Protein AF-A0A357Y094-F1 (afdb_monom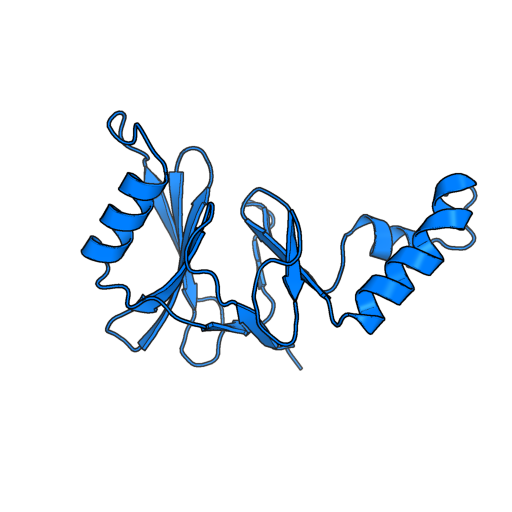er_lite)

pLDDT: mean 93.38, std 7.78, range [51.16, 98.69]

Sequence (152 aa):
MNKWYLLNVKEYDFVTGKLQDGNQAVVGLLLPNLAVAVFDNDGNFLELREFPAEDEMQDIDTGITAIQTKLDLTQGAIKIKEFFLDGRYVGLKDMPDDYVTFLENLDSDEIDENEREYYPEDIESWKENNLFLFVWAKDYWMDGNTGEINST

Structure (mmCIF, N/CA/C/O backbone):
data_AF-A0A357Y094-F1
#
_entry.id   AF-A0A357Y094-F1
#
loop_
_atom_site.group_PDB
_atom_site.id
_atom_site.type_symbol
_atom_site.label_atom_id
_atom_site.label_alt_id
_atom_site.label_comp_id
_atom_site.label_asym_id
_atom_site.label_entity_id
_atom_site.label_seq_id
_atom_site.pdbx_PDB_ins_code
_atom_site.Cartn_x
_atom_site.Cartn_y
_atom_site.Cartn_z
_atom_site.occupancy
_atom_site.B_iso_or_equiv
_atom_site.auth_seq_id
_atom_site.auth_comp_id
_atom_site.auth_asym_id
_atom_site.auth_atom_id
_atom_site.pdbx_PDB_model_num
ATOM 1 N N . MET A 1 1 ? -0.731 -19.386 -7.675 1.00 58.69 1 MET A N 1
ATOM 2 C CA . MET A 1 1 ? -0.728 -19.228 -6.202 1.00 58.69 1 MET A CA 1
ATOM 3 C C . MET A 1 1 ? -0.691 -17.733 -5.969 1.00 58.69 1 MET A C 1
ATOM 5 O O . MET A 1 1 ? 0.226 -17.126 -6.499 1.00 58.69 1 MET A O 1
ATOM 9 N N . ASN A 1 2 ? -1.675 -17.139 -5.291 1.00 79.25 2 ASN A N 1
ATOM 10 C CA . ASN A 1 2 ? -1.658 -15.688 -5.073 1.00 79.25 2 ASN A CA 1
ATOM 11 C C . ASN A 1 2 ? -0.507 -15.343 -4.125 1.00 79.25 2 ASN A C 1
ATOM 13 O O . ASN A 1 2 ? -0.359 -15.986 -3.078 1.00 79.25 2 ASN A O 1
ATOM 17 N N . LYS A 1 3 ? 0.321 -14.376 -4.526 1.00 92.50 3 LYS A N 1
ATOM 18 C CA . LYS A 1 3 ? 1.450 -13.883 -3.740 1.00 92.50 3 LYS A CA 1
ATOM 19 C C . LYS A 1 3 ? 0.935 -13.078 -2.547 1.00 92.50 3 LYS A C 1
ATOM 21 O O . LYS A 1 3 ? -0.170 -12.535 -2.577 1.00 92.50 3 LYS A O 1
ATOM 26 N N . TRP A 1 4 ? 1.724 -13.067 -1.479 1.00 96.12 4 TRP A N 1
ATOM 27 C CA . TRP A 1 4 ? 1.435 -12.316 -0.264 1.00 96.12 4 TRP A CA 1
ATOM 28 C C . TRP A 1 4 ? 2.383 -11.138 -0.132 1.00 96.12 4 TRP A C 1
ATOM 30 O O . TRP A 1 4 ? 3.575 -11.284 -0.397 1.00 96.12 4 TRP A O 1
ATOM 40 N N . TYR A 1 5 ? 1.855 -10.039 0.388 1.00 97.94 5 TYR A N 1
ATOM 41 C CA . TYR A 1 5 ? 2.568 -8.793 0.620 1.00 97.94 5 TYR A CA 1
ATOM 42 C C . TYR A 1 5 ? 2.360 -8.366 2.066 1.00 97.94 5 TYR A C 1
ATOM 44 O O . TYR A 1 5 ? 1.292 -8.585 2.648 1.00 97.94 5 TYR A O 1
ATOM 52 N N . LEU A 1 6 ? 3.407 -7.802 2.654 1.00 98.25 6 LEU A N 1
ATOM 53 C CA . LEU A 1 6 ? 3.388 -7.239 3.995 1.00 98.25 6 LEU A CA 1
ATOM 54 C C . LEU A 1 6 ? 3.221 -5.728 3.862 1.00 98.25 6 LEU A C 1
ATOM 56 O O . LEU A 1 6 ? 3.981 -5.107 3.135 1.00 98.25 6 LEU A O 1
ATOM 60 N N . LEU A 1 7 ? 2.262 -5.141 4.570 1.00 98.12 7 LEU A N 1
ATOM 61 C CA . LEU A 1 7 ? 2.166 -3.691 4.727 1.00 98.12 7 LEU A CA 1
ATOM 62 C C . LEU A 1 7 ? 2.252 -3.358 6.213 1.00 98.12 7 LEU A C 1
ATOM 64 O O . LEU A 1 7 ? 1.563 -3.970 7.029 1.00 98.12 7 LEU A O 1
ATOM 68 N N . ASN A 1 8 ? 3.101 -2.404 6.567 1.00 97.62 8 ASN A N 1
ATOM 69 C CA . ASN A 1 8 ? 3.370 -1.983 7.936 1.00 97.62 8 ASN A CA 1
ATOM 70 C C . ASN A 1 8 ? 3.599 -0.468 7.955 1.00 97.62 8 ASN A C 1
ATOM 72 O O . ASN A 1 8 ? 4.714 0.012 8.144 1.00 97.62 8 ASN A O 1
ATOM 76 N N . VAL A 1 9 ? 2.526 0.287 7.727 1.00 95.62 9 VAL A N 1
ATOM 77 C CA . VAL A 1 9 ? 2.578 1.751 7.640 1.00 95.62 9 VAL A CA 1
ATOM 78 C C . VAL A 1 9 ? 1.789 2.345 8.796 1.00 95.62 9 VAL A C 1
ATOM 80 O O . VAL A 1 9 ? 0.632 1.989 9.023 1.00 95.62 9 VAL A O 1
ATOM 83 N N . LYS A 1 10 ? 2.443 3.219 9.563 1.00 88.75 10 LYS A N 1
ATOM 84 C CA . LYS A 1 10 ? 1.894 3.788 10.805 1.00 88.75 10 LYS A CA 1
ATOM 85 C C . LYS A 1 10 ? 1.547 5.266 10.695 1.00 88.75 10 LYS A C 1
ATOM 87 O O . LYS A 1 10 ? 0.698 5.734 11.444 1.00 88.75 10 LYS A O 1
ATOM 92 N N . GLU A 1 11 ? 2.198 5.978 9.781 1.00 85.62 11 GLU A N 1
ATOM 93 C CA . GLU A 1 11 ? 2.059 7.423 9.625 1.00 85.62 11 GLU A CA 1
ATOM 94 C C . GLU A 1 11 ? 2.512 7.823 8.215 1.00 85.62 11 GLU A C 1
ATOM 96 O O . GLU A 1 11 ? 3.704 7.806 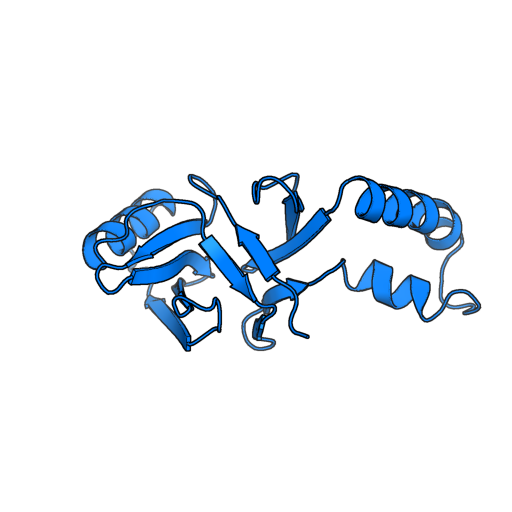7.906 1.00 85.62 11 GLU A O 1
ATOM 101 N N . TYR A 1 12 ? 1.539 8.073 7.341 1.00 90.12 12 TYR A N 1
ATOM 102 C CA . TYR A 1 12 ? 1.684 8.583 5.978 1.00 90.12 12 TYR A CA 1
ATOM 103 C C . TYR A 1 12 ? 0.273 8.991 5.485 1.00 90.12 12 TYR A C 1
ATOM 105 O O . TYR A 1 12 ? -0.674 9.004 6.268 1.00 90.12 12 TYR A O 1
ATOM 113 N N . ASP A 1 13 ? 0.076 9.207 4.183 1.00 92.44 13 ASP A N 1
ATOM 114 C CA . ASP A 1 13 ? -1.249 9.345 3.544 1.00 92.44 13 ASP A CA 1
ATOM 115 C C . ASP A 1 13 ? -2.195 8.142 3.775 1.00 92.44 13 ASP A C 1
ATOM 117 O O . ASP A 1 13 ? -3.379 8.193 3.427 1.00 92.44 13 ASP A O 1
ATOM 121 N N . PHE A 1 14 ? -1.687 7.047 4.348 1.00 96.00 14 PHE A N 1
ATOM 122 C CA . PHE A 1 14 ? -2.461 5.915 4.835 1.00 96.00 14 PHE A CA 1
ATOM 123 C C . PHE A 1 14 ? -1.770 5.221 6.019 1.00 96.00 14 PHE A C 1
ATOM 125 O O . PHE A 1 14 ? -0.582 5.400 6.285 1.00 96.00 14 PHE A O 1
ATOM 132 N N . VAL A 1 15 ? -2.530 4.378 6.711 1.00 97.56 15 VAL A N 1
ATOM 133 C CA . VAL A 1 15 ? -2.110 3.548 7.843 1.00 97.56 15 VAL A CA 1
ATOM 134 C C . VAL A 1 15 ? -2.698 2.147 7.712 1.00 97.56 15 VAL A C 1
ATOM 136 O O . VAL A 1 15 ? -3.757 1.954 7.108 1.00 97.56 15 VAL A O 1
ATOM 139 N N . THR A 1 16 ? -2.039 1.156 8.306 1.00 98.50 16 THR A N 1
ATOM 140 C CA . THR A 1 16 ? -2.489 -0.242 8.293 1.00 98.50 16 THR A CA 1
ATOM 141 C C . THR A 1 16 ? -2.826 -0.751 9.685 1.00 98.50 16 THR A C 1
ATOM 143 O O . THR A 1 16 ? -2.272 -0.301 10.690 1.00 98.50 16 THR A O 1
ATOM 146 N N . GLY A 1 17 ? -3.739 -1.716 9.771 1.00 98.38 17 GLY A N 1
ATOM 147 C CA . GLY A 1 17 ? -4.091 -2.328 11.046 1.00 98.38 17 GLY A CA 1
ATOM 148 C C . GLY A 1 17 ? -5.165 -3.398 10.949 1.00 98.38 17 GLY A C 1
ATOM 149 O O . GLY A 1 17 ? -5.494 -3.886 9.870 1.00 98.38 17 GLY A O 1
ATOM 150 N N . LYS A 1 18 ? -5.721 -3.765 12.103 1.00 98.56 18 LYS A N 1
ATOM 151 C CA . LYS A 1 18 ? -6.809 -4.740 12.216 1.00 98.56 18 LYS A CA 1
ATOM 152 C C . LYS A 1 18 ? -8.045 -4.125 12.855 1.00 98.56 18 LYS A C 1
ATOM 154 O O . LYS A 1 18 ? -7.935 -3.338 13.795 1.00 98.56 18 LYS A O 1
ATOM 159 N N . LEU A 1 19 ? -9.204 -4.512 12.341 1.00 98.38 19 LEU A N 1
ATOM 160 C CA . LEU A 1 19 ? -10.526 -4.220 12.884 1.00 98.38 19 LEU A CA 1
ATOM 161 C C . LEU A 1 19 ? -10.847 -5.177 14.047 1.00 98.38 19 LEU A C 1
ATOM 163 O O . LEU A 1 19 ? -10.180 -6.199 14.233 1.00 98.38 19 LEU A O 1
ATOM 167 N N . GLN A 1 20 ? -11.891 -4.874 14.825 1.00 97.19 20 GLN A N 1
ATOM 168 C CA . GLN A 1 20 ? -12.300 -5.689 15.982 1.00 97.19 20 GLN A CA 1
ATOM 169 C C . GLN A 1 20 ? -12.674 -7.137 15.643 1.00 97.19 20 GLN A C 1
ATOM 171 O O . GLN A 1 20 ? -12.497 -8.030 16.470 1.00 97.19 20 GLN A O 1
ATOM 176 N N . ASP A 1 21 ? -13.192 -7.379 14.441 1.00 96.62 21 ASP A N 1
ATOM 177 C CA . ASP A 1 21 ? -13.546 -8.717 13.954 1.00 96.62 21 ASP A CA 1
ATOM 178 C C . ASP A 1 21 ? -12.324 -9.527 13.468 1.00 96.62 21 ASP A C 1
ATOM 180 O O . ASP A 1 21 ? -12.458 -10.684 13.069 1.00 96.62 21 ASP A O 1
ATOM 184 N N . GLY A 1 22 ? -11.125 -8.938 13.537 1.00 97.31 22 GLY A N 1
ATOM 185 C CA . GLY A 1 22 ? -9.862 -9.520 13.096 1.00 97.31 22 GLY A CA 1
ATOM 186 C C . GLY A 1 22 ? -9.498 -9.192 11.650 1.00 97.31 22 GLY A C 1
ATOM 187 O O . GLY A 1 22 ? -8.329 -9.353 11.291 1.00 97.31 22 GLY A O 1
ATOM 188 N N . ASN A 1 23 ? -10.443 -8.681 10.851 1.00 98.56 23 ASN A N 1
ATOM 189 C CA . ASN A 1 23 ? -10.181 -8.292 9.471 1.00 98.56 23 ASN A CA 1
ATOM 190 C C . ASN A 1 23 ? -9.085 -7.230 9.403 1.00 98.56 23 ASN A C 1
ATOM 192 O O . ASN A 1 23 ? -8.915 -6.400 10.296 1.00 98.56 23 ASN A O 1
ATOM 196 N N . GLN A 1 24 ? -8.320 -7.269 8.324 1.00 98.69 24 GLN A N 1
ATOM 197 C CA . GLN A 1 24 ? -7.202 -6.371 8.088 1.00 98.69 24 GLN A CA 1
ATOM 198 C C . GLN A 1 24 ? -7.694 -5.156 7.310 1.00 98.69 24 GLN A C 1
ATOM 200 O O . GLN A 1 24 ? -8.622 -5.268 6.510 1.00 98.69 24 GLN A O 1
ATOM 205 N N . ALA A 1 25 ? -7.087 -3.995 7.528 1.00 98.56 25 ALA A N 1
ATOM 206 C CA . ALA A 1 25 ? -7.496 -2.785 6.840 1.00 98.56 25 ALA A CA 1
ATOM 207 C C . ALA A 1 25 ? -6.327 -1.862 6.505 1.00 98.56 25 ALA A C 1
ATOM 209 O O . ALA A 1 25 ? -5.368 -1.739 7.271 1.00 98.56 25 ALA A O 1
ATOM 210 N N . VAL A 1 26 ? -6.474 -1.180 5.371 1.00 98.44 26 VAL A N 1
ATOM 211 C CA . VAL A 1 26 ? -5.737 0.038 5.026 1.00 98.44 26 VAL A CA 1
ATOM 212 C C . VAL A 1 26 ? -6.714 1.201 5.139 1.00 98.44 26 VAL A C 1
ATOM 214 O O . VAL A 1 26 ? -7.792 1.142 4.551 1.00 98.44 26 VAL A O 1
ATOM 217 N N . VAL A 1 27 ? -6.354 2.234 5.895 1.00 97.25 27 VAL A N 1
ATOM 218 C CA . VAL A 1 27 ? -7.136 3.466 6.054 1.00 97.25 27 VAL A CA 1
ATOM 219 C C . VAL A 1 27 ? -6.296 4.618 5.537 1.00 97.25 27 VAL A C 1
ATOM 221 O O . VAL A 1 27 ? -5.180 4.793 6.005 1.00 97.25 27 VAL A O 1
ATOM 224 N N . GLY A 1 28 ? -6.806 5.418 4.611 1.00 95.25 28 GLY A N 1
ATOM 225 C CA . GLY A 1 28 ? -6.022 6.520 4.063 1.00 95.25 28 GLY A CA 1
ATOM 226 C C . GLY A 1 28 ? -6.823 7.472 3.201 1.00 95.25 28 GLY A C 1
ATOM 227 O O . GLY A 1 28 ? -8.023 7.288 2.991 1.00 95.25 28 GLY A O 1
ATOM 228 N N . LEU A 1 29 ? -6.145 8.490 2.687 1.00 92.25 29 LEU A N 1
ATOM 229 C CA . LEU A 1 29 ? -6.737 9.463 1.783 1.00 92.25 29 LEU A CA 1
ATOM 230 C C . LEU A 1 29 ? -6.802 8.914 0.359 1.00 92.25 29 LEU A C 1
ATOM 232 O O . LEU A 1 29 ? -5.788 8.532 -0.213 1.00 92.25 29 LEU A O 1
ATOM 236 N N . LEU A 1 30 ? -7.991 8.934 -0.229 1.00 91.31 30 LEU A N 1
ATOM 237 C CA . LEU A 1 30 ? -8.234 8.655 -1.637 1.00 91.31 30 LEU A CA 1
ATOM 238 C C . LEU A 1 30 ? -9.082 9.802 -2.198 1.00 91.31 30 LEU A C 1
ATOM 240 O O . LEU A 1 30 ? -10.311 9.718 -2.231 1.00 91.31 30 LEU A O 1
ATOM 244 N N . LEU A 1 31 ? -8.418 10.912 -2.548 1.00 87.19 31 LEU A N 1
ATOM 245 C CA . LEU A 1 31 ? -9.070 12.193 -2.841 1.00 87.19 31 LEU A CA 1
ATOM 246 C C . LEU A 1 31 ? -10.276 12.047 -3.794 1.00 87.19 31 LEU A C 1
ATOM 248 O O . LEU A 1 31 ? -10.169 11.378 -4.823 1.00 87.19 31 LEU A O 1
ATOM 252 N N . PRO A 1 32 ? -11.411 12.707 -3.490 1.00 89.12 32 PRO A N 1
ATOM 253 C CA . PRO A 1 32 ? -11.632 13.648 -2.383 1.00 89.12 32 PRO A CA 1
ATOM 254 C C . PRO A 1 32 ? -12.042 12.979 -1.056 1.00 89.12 32 PRO A C 1
ATOM 256 O O . PRO A 1 32 ? -12.444 13.673 -0.133 1.00 89.12 32 PRO A O 1
ATOM 259 N N . ASN A 1 33 ? -11.995 11.651 -0.953 1.00 91.75 33 ASN A N 1
ATOM 260 C CA . ASN A 1 33 ? -12.550 10.897 0.167 1.00 91.75 33 ASN A CA 1
ATOM 261 C C . ASN A 1 33 ? -11.452 10.359 1.093 1.00 91.75 33 ASN A C 1
ATOM 263 O O . ASN A 1 33 ? -10.295 10.211 0.704 1.00 91.75 33 ASN A O 1
ATOM 267 N N . LEU A 1 34 ? -11.827 9.982 2.313 1.00 93.44 34 LEU A N 1
ATOM 268 C CA . LEU A 1 34 ? -11.100 8.937 3.029 1.00 93.44 34 LEU A CA 1
ATOM 269 C C . LEU A 1 34 ? -11.605 7.585 2.555 1.00 93.44 34 LEU A C 1
ATOM 271 O O . LEU A 1 34 ? -12.796 7.414 2.296 1.00 93.44 34 LEU A O 1
ATOM 275 N N . ALA A 1 35 ? -10.719 6.606 2.485 1.00 95.81 35 ALA A N 1
ATOM 276 C CA . ALA A 1 35 ? -11.080 5.262 2.091 1.00 95.81 35 ALA A CA 1
ATOM 277 C C . ALA A 1 35 ? -10.540 4.224 3.069 1.00 95.81 35 ALA A C 1
ATOM 279 O O . ALA A 1 35 ? -9.513 4.413 3.723 1.00 95.81 35 ALA A O 1
ATOM 280 N N . VAL A 1 36 ? -11.267 3.114 3.158 1.00 97.75 36 VAL A N 1
ATOM 281 C CA . VAL A 1 36 ? -10.898 1.944 3.945 1.00 97.75 36 VAL A CA 1
ATOM 282 C C . VAL A 1 36 ? -10.997 0.716 3.061 1.00 97.75 36 VAL A C 1
ATOM 284 O O . VAL A 1 36 ? -12.100 0.296 2.708 1.00 97.75 36 VAL A O 1
ATOM 287 N N . ALA A 1 37 ? -9.850 0.145 2.701 1.00 98.50 37 ALA A N 1
ATOM 288 C CA . ALA A 1 37 ? -9.792 -1.160 2.057 1.00 98.50 37 ALA A CA 1
ATOM 289 C C . ALA A 1 37 ? -9.767 -2.234 3.146 1.00 98.50 37 ALA A C 1
ATOM 291 O O . ALA A 1 37 ? -8.898 -2.200 4.016 1.00 98.50 37 ALA A O 1
ATOM 292 N N . VAL A 1 38 ? -10.722 -3.161 3.111 1.00 98.69 38 VAL A N 1
ATOM 293 C CA . VAL A 1 38 ? -10.880 -4.232 4.101 1.00 98.69 38 VAL A CA 1
ATOM 294 C C . VAL A 1 38 ? -10.510 -5.568 3.470 1.00 98.69 38 VAL A C 1
ATOM 296 O O . VAL A 1 38 ? -10.894 -5.860 2.337 1.00 98.69 38 VAL A O 1
ATOM 299 N N . PHE A 1 39 ? -9.801 -6.394 4.229 1.00 98.69 39 PHE A N 1
ATOM 300 C CA . PHE A 1 39 ? -9.349 -7.720 3.834 1.00 98.69 39 PHE A CA 1
ATOM 301 C C . PHE A 1 39 ? -9.680 -8.727 4.930 1.00 98.69 39 PHE A C 1
ATOM 303 O O . PHE A 1 39 ? -9.674 -8.390 6.115 1.00 98.69 39 PHE A O 1
ATOM 310 N N . ASP A 1 40 ? -9.922 -9.977 4.557 1.00 98.44 40 ASP A N 1
ATOM 311 C CA . ASP A 1 40 ? -10.091 -11.040 5.544 1.00 98.44 40 ASP A CA 1
ATOM 312 C C . ASP A 1 40 ? -8.757 -11.432 6.217 1.00 98.44 40 ASP A C 1
ATOM 314 O O . ASP A 1 40 ? -7.670 -10.929 5.902 1.00 98.44 40 ASP A O 1
ATOM 318 N N . ASN A 1 41 ? -8.835 -12.363 7.170 1.00 97.31 41 ASN A N 1
ATOM 319 C CA . ASN A 1 41 ? -7.663 -12.926 7.852 1.00 97.31 41 ASN A CA 1
ATOM 320 C C . ASN A 1 41 ? -6.715 -13.689 6.910 1.00 97.31 41 ASN A C 1
ATOM 322 O O . ASN A 1 41 ? -5.538 -13.851 7.229 1.00 97.31 41 ASN A O 1
ATOM 326 N N . ASP A 1 42 ? -7.218 -14.131 5.756 1.00 97.62 42 ASP A N 1
ATOM 327 C CA . ASP A 1 42 ? -6.458 -14.798 4.702 1.00 97.62 42 ASP A CA 1
ATOM 328 C C . ASP A 1 42 ? -5.969 -13.802 3.631 1.00 97.62 42 ASP A C 1
ATOM 330 O O . ASP A 1 42 ? -5.543 -14.213 2.544 1.00 97.62 42 ASP A O 1
ATOM 334 N N . GLY A 1 43 ? -6.022 -12.498 3.925 1.00 97.88 43 GLY A N 1
ATOM 335 C CA . GLY A 1 43 ? -5.518 -11.426 3.078 1.00 97.88 43 GLY A CA 1
ATOM 336 C C . GLY A 1 43 ? -6.298 -11.196 1.789 1.00 97.88 43 GLY A C 1
ATOM 337 O O . GLY A 1 43 ? -5.808 -10.470 0.928 1.00 97.88 43 GLY A O 1
ATOM 338 N N . ASN A 1 44 ? -7.465 -11.813 1.606 1.00 98.25 44 ASN A N 1
ATOM 339 C CA . ASN A 1 44 ? -8.289 -11.564 0.429 1.00 98.25 44 ASN A CA 1
ATOM 340 C C . ASN A 1 44 ? -9.009 -10.226 0.592 1.00 98.25 44 ASN A C 1
ATOM 342 O O . ASN A 1 44 ? -9.585 -9.953 1.645 1.00 98.25 44 ASN A O 1
ATOM 346 N N . PHE A 1 45 ? -9.004 -9.410 -0.460 1.00 98.25 45 PHE A N 1
ATOM 347 C CA . PHE A 1 45 ? -9.777 -8.174 -0.496 1.00 98.25 45 PHE A CA 1
ATOM 348 C C . PHE A 1 45 ? -11.278 -8.472 -0.370 1.00 98.25 45 PHE A C 1
ATOM 350 O O . PHE A 1 45 ? -11.806 -9.331 -1.078 1.00 98.25 45 PHE A O 1
ATOM 357 N N . LEU A 1 46 ? -11.950 -7.755 0.530 1.00 98.38 46 LEU A N 1
ATOM 358 C CA . LEU A 1 46 ? -13.387 -7.865 0.769 1.00 98.38 46 LEU A CA 1
ATOM 359 C C . LEU A 1 46 ? -14.140 -6.680 0.169 1.00 98.38 46 LEU A C 1
ATOM 361 O O . LEU A 1 46 ? -15.107 -6.872 -0.566 1.00 98.38 46 LEU A O 1
ATOM 365 N N . GLU A 1 47 ? -13.715 -5.457 0.490 1.00 98.25 47 GLU A N 1
ATOM 366 C CA . GLU A 1 47 ? -14.408 -4.240 0.068 1.00 98.25 47 GLU A CA 1
ATOM 367 C C . GLU A 1 47 ? -13.546 -2.980 0.206 1.00 98.25 47 GLU A C 1
ATOM 369 O O . GLU A 1 47 ? -12.584 -2.935 0.974 1.00 98.25 47 GLU A O 1
ATOM 374 N N . LEU A 1 48 ? -13.947 -1.934 -0.521 1.00 97.94 48 LEU A N 1
ATOM 375 C CA . LEU A 1 48 ? -13.452 -0.571 -0.371 1.00 97.94 48 LEU A CA 1
ATOM 376 C C . LEU A 1 48 ? -14.620 0.305 0.086 1.00 97.94 48 LEU A C 1
ATOM 378 O O . LEU A 1 48 ? -15.625 0.419 -0.617 1.00 97.94 48 LEU A O 1
ATOM 382 N N . ARG A 1 49 ? -14.488 0.919 1.260 1.00 96.94 49 ARG A N 1
ATOM 383 C CA . ARG A 1 49 ? -15.468 1.861 1.810 1.00 96.94 49 ARG A CA 1
ATOM 384 C C . ARG A 1 49 ? -14.938 3.273 1.654 1.00 96.94 49 ARG A C 1
ATOM 386 O O . ARG A 1 49 ? -13.813 3.536 2.058 1.00 96.94 49 ARG A O 1
ATOM 393 N N . GLU A 1 50 ? -15.752 4.174 1.125 1.00 94.31 50 GLU A N 1
ATOM 394 C CA . GLU A 1 50 ? -15.397 5.584 0.977 1.00 94.31 50 GLU A CA 1
ATOM 395 C C . GLU A 1 50 ? -16.218 6.435 1.948 1.00 94.31 50 GLU A C 1
ATOM 397 O O . GLU A 1 50 ? -17.423 6.234 2.123 1.00 94.31 50 GLU A O 1
ATOM 402 N N . PHE A 1 51 ? -15.549 7.389 2.581 1.00 90.12 51 PHE A N 1
ATOM 403 C CA . PHE A 1 51 ? -16.116 8.359 3.498 1.00 90.12 51 PHE A CA 1
ATOM 404 C C . PHE A 1 51 ? -15.858 9.742 2.905 1.00 90.12 51 PHE A C 1
ATOM 406 O O . PHE A 1 51 ? -14.692 10.069 2.664 1.00 90.12 51 PHE A O 1
ATOM 413 N N . PRO A 1 52 ? -16.904 10.548 2.652 1.00 85.69 52 PRO A N 1
ATOM 414 C CA . PRO A 1 52 ? -16.714 11.921 2.214 1.00 85.69 52 PRO A CA 1
ATOM 415 C C . PRO A 1 52 ? -15.762 12.625 3.174 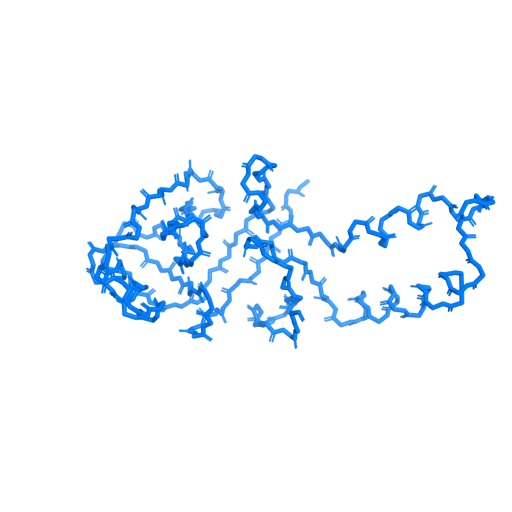1.00 85.69 52 PRO A C 1
ATOM 417 O O . PRO A 1 52 ? -15.976 12.564 4.388 1.00 85.69 52 PRO A O 1
ATOM 420 N N . ALA A 1 53 ? -14.722 13.272 2.648 1.00 74.19 53 ALA A N 1
ATOM 421 C CA . ALA A 1 53 ? -14.009 14.245 3.453 1.00 74.19 53 ALA A CA 1
ATOM 422 C C . ALA A 1 53 ? -14.987 15.402 3.672 1.00 74.19 53 ALA A C 1
ATOM 424 O O . ALA A 1 53 ? -15.309 16.134 2.737 1.00 74.19 53 ALA A O 1
ATOM 425 N N . GLU A 1 54 ? -15.571 15.493 4.867 1.00 73.62 54 GLU A N 1
ATOM 426 C CA . GLU A 1 54 ? -16.386 16.654 5.223 1.00 73.62 54 GLU A CA 1
ATOM 427 C C . GLU A 1 54 ? -15.514 17.917 5.117 1.00 73.62 54 GLU A C 1
ATOM 429 O O . GLU A 1 54 ? -14.296 17.837 5.289 1.00 73.62 54 GLU A O 1
ATOM 434 N N . ASP A 1 55 ? -16.121 19.084 4.866 1.00 56.94 55 ASP A N 1
ATOM 435 C CA . ASP A 1 55 ? -15.415 20.379 4.734 1.00 56.94 55 ASP A CA 1
ATOM 436 C C . ASP A 1 55 ? -14.506 20.707 5.949 1.00 56.94 55 ASP A C 1
ATOM 438 O O . ASP A 1 55 ? -13.662 21.602 5.897 1.00 56.94 55 ASP A O 1
ATOM 442 N N . GLU A 1 56 ? -14.674 19.977 7.055 1.00 51.16 56 GLU A N 1
ATOM 443 C CA . GLU A 1 56 ? -13.935 20.085 8.312 1.00 51.16 56 GLU A CA 1
ATOM 444 C C . GLU A 1 56 ? -12.665 19.216 8.379 1.00 51.16 56 GLU A C 1
ATOM 446 O O . GLU A 1 56 ? -11.876 19.368 9.314 1.00 51.16 56 GLU A O 1
ATOM 451 N N . MET A 1 57 ? -12.401 18.356 7.387 1.00 62.34 57 MET A N 1
ATOM 452 C CA . MET A 1 57 ? -11.106 17.687 7.220 1.00 62.34 57 MET A CA 1
ATOM 453 C C . MET A 1 57 ? -10.064 18.676 6.686 1.00 62.34 57 MET A C 1
ATOM 455 O O . MET A 1 57 ? -9.592 18.585 5.556 1.00 62.34 57 MET A O 1
ATOM 459 N N . GLN A 1 58 ? -9.701 19.649 7.520 1.00 65.56 58 GLN A N 1
ATOM 460 C CA . GLN A 1 58 ? -8.640 20.615 7.223 1.00 65.56 58 GLN A CA 1
ATOM 461 C C . GLN A 1 58 ? -7.260 19.945 7.107 1.00 65.56 58 GLN A C 1
ATOM 463 O O . GLN A 1 58 ? -6.330 20.563 6.594 1.00 65.56 58 GLN A O 1
ATOM 468 N N . ASP A 1 59 ? -7.140 18.700 7.581 1.00 83.88 59 ASP A N 1
ATOM 469 C CA . ASP A 1 59 ? -5.911 17.921 7.632 1.00 83.88 59 ASP A CA 1
ATOM 470 C C . ASP A 1 59 ? -6.181 16.402 7.521 1.00 83.88 59 ASP A C 1
ATOM 472 O O . ASP A 1 59 ? -7.183 15.884 8.033 1.00 83.88 59 ASP A O 1
ATOM 476 N N . ILE A 1 60 ? -5.278 15.696 6.835 1.00 85.19 60 ILE A N 1
ATOM 477 C CA . ILE A 1 60 ? -5.373 14.265 6.505 1.00 85.19 60 ILE A CA 1
ATOM 478 C C . ILE A 1 60 ? -5.272 13.417 7.771 1.00 85.19 60 ILE A C 1
ATOM 480 O O . ILE A 1 60 ? -6.089 12.513 7.967 1.00 85.19 60 ILE A O 1
ATOM 484 N N . ASP A 1 61 ? -4.331 13.744 8.658 1.00 89.06 61 ASP A N 1
ATOM 485 C CA . ASP A 1 61 ? -4.060 12.963 9.868 1.00 89.06 61 ASP A CA 1
ATOM 486 C C . ASP A 1 61 ? -5.267 12.964 10.805 1.00 89.06 61 ASP A C 1
ATOM 488 O O . ASP A 1 61 ? -5.646 11.933 11.372 1.00 89.06 61 ASP A O 1
ATOM 492 N N . THR A 1 62 ? -5.937 14.115 10.911 1.00 89.75 62 THR A N 1
ATOM 493 C CA . THR A 1 62 ? -7.183 14.259 11.675 1.00 89.75 62 THR A CA 1
ATOM 494 C C . THR A 1 62 ? -8.281 13.349 11.124 1.00 89.75 62 THR A C 1
ATOM 496 O O . THR A 1 62 ? -8.969 12.660 11.883 1.00 89.75 62 THR A O 1
ATOM 499 N N . GLY A 1 63 ? -8.421 13.296 9.799 1.00 90.69 63 GLY A N 1
ATOM 500 C CA . GLY A 1 63 ? -9.387 12.432 9.133 1.00 90.69 63 GLY A CA 1
ATOM 501 C C . GLY A 1 63 ? -9.100 10.944 9.327 1.00 90.69 63 GLY A C 1
ATOM 502 O O . GLY A 1 63 ? -9.990 10.182 9.717 1.00 90.69 63 GLY A O 1
ATOM 503 N N . ILE A 1 64 ? -7.849 10.529 9.110 1.00 92.31 64 ILE A N 1
ATOM 504 C CA . ILE A 1 64 ? -7.410 9.147 9.330 1.00 92.31 64 ILE A CA 1
ATOM 505 C C . ILE A 1 64 ? -7.666 8.751 10.788 1.00 92.31 64 ILE A C 1
ATOM 507 O O . ILE A 1 64 ? -8.311 7.731 11.034 1.00 92.31 64 ILE A O 1
ATOM 511 N N . THR A 1 65 ? -7.276 9.588 11.751 1.00 92.75 65 THR A N 1
ATOM 512 C CA . THR A 1 65 ? -7.488 9.345 13.189 1.00 92.75 65 THR A CA 1
ATOM 513 C C . THR A 1 65 ? -8.972 9.185 13.537 1.00 92.75 65 THR A C 1
ATOM 515 O O . THR A 1 65 ? -9.347 8.299 14.317 1.00 92.75 65 THR A O 1
ATOM 518 N N . ALA A 1 66 ? -9.843 10.008 12.946 1.00 92.19 66 ALA A N 1
ATOM 519 C CA . ALA A 1 66 ? -11.285 9.919 13.151 1.00 92.19 66 ALA A CA 1
ATOM 520 C C . ALA A 1 66 ? -11.851 8.587 12.634 1.00 92.19 66 ALA A C 1
ATOM 522 O O . ALA A 1 66 ? -12.633 7.934 13.333 1.00 92.19 66 ALA A O 1
ATOM 523 N N . ILE A 1 67 ? -11.424 8.136 11.449 1.00 93.44 67 ILE A N 1
ATOM 524 C CA . ILE A 1 67 ? -11.844 6.842 10.893 1.00 93.44 67 ILE A CA 1
ATOM 525 C C . ILE A 1 67 ? -11.278 5.672 11.700 1.00 93.44 67 ILE A C 1
ATOM 527 O O . ILE A 1 67 ? -12.017 4.730 11.983 1.00 93.44 67 ILE A O 1
ATOM 531 N N . GLN A 1 68 ? -10.019 5.738 12.136 1.00 94.56 68 GLN A N 1
ATOM 532 C CA . GLN A 1 68 ? -9.423 4.720 13.006 1.00 94.56 68 GLN A CA 1
ATOM 533 C C . GLN A 1 68 ? -10.221 4.551 14.297 1.00 94.56 68 GLN A C 1
ATOM 535 O O . GLN A 1 68 ? -10.565 3.430 14.660 1.00 94.56 68 GLN A O 1
ATOM 540 N N . THR A 1 69 ? -10.570 5.664 14.945 1.00 94.69 69 THR A N 1
ATOM 541 C CA . THR A 1 69 ? -11.380 5.666 16.170 1.00 94.69 69 THR A CA 1
ATOM 542 C C . THR A 1 69 ? -12.776 5.105 15.907 1.00 94.69 69 THR A C 1
ATOM 544 O O . THR A 1 69 ? -13.255 4.259 16.652 1.00 94.69 69 THR A O 1
ATOM 547 N N . LYS A 1 70 ? -13.430 5.533 14.820 1.00 94.38 70 LYS A N 1
ATOM 548 C CA . LYS A 1 70 ? -14.773 5.068 14.438 1.00 94.38 70 LYS A CA 1
ATOM 549 C C . LYS A 1 70 ? -14.830 3.565 14.150 1.00 94.38 70 LYS A C 1
ATOM 551 O O . LYS A 1 70 ? -15.876 2.954 14.347 1.00 94.38 70 LYS A O 1
ATOM 556 N N . LEU A 1 71 ? -13.746 3.000 13.625 1.00 95.12 71 LEU A N 1
ATOM 557 C CA . LEU A 1 71 ? -13.651 1.592 13.240 1.00 95.12 71 LEU A CA 1
ATOM 558 C C . LEU A 1 71 ? -12.948 0.717 14.283 1.00 95.12 71 LEU A C 1
ATOM 560 O O . LEU A 1 71 ? -12.753 -0.471 14.025 1.00 95.12 71 LEU A O 1
ATOM 564 N N . ASP A 1 72 ? -12.556 1.292 15.424 1.00 97.12 72 ASP A N 1
ATOM 565 C CA . ASP A 1 72 ? -11.752 0.624 16.448 1.00 97.12 72 ASP A CA 1
ATOM 566 C C . ASP A 1 72 ? -10.510 -0.073 15.849 1.00 97.12 72 ASP A C 1
ATOM 568 O O . ASP A 1 72 ? -10.164 -1.209 16.193 1.00 97.12 72 ASP A O 1
ATOM 572 N N . LEU A 1 73 ? -9.844 0.605 14.905 1.00 97.62 73 LEU A N 1
ATOM 573 C CA . LEU A 1 73 ? -8.669 0.075 14.223 1.00 97.62 73 LEU A CA 1
ATOM 574 C C . LEU A 1 73 ? -7.482 0.029 15.189 1.00 97.62 73 LEU A C 1
ATOM 576 O O . LEU A 1 73 ? -7.002 1.057 15.665 1.00 97.62 73 LEU A O 1
ATOM 580 N N . THR A 1 74 ? -6.932 -1.162 15.399 1.00 97.94 74 THR A N 1
ATOM 581 C CA . THR A 1 74 ? -5.630 -1.319 16.052 1.00 97.94 74 THR A CA 1
ATOM 582 C C . THR A 1 74 ? -4.540 -1.300 14.988 1.00 97.94 74 THR A C 1
ATOM 584 O O . THR A 1 74 ? -4.450 -2.232 14.186 1.00 97.94 74 THR A O 1
ATOM 587 N N . GLN A 1 75 ? -3.719 -0.246 14.967 1.00 97.94 75 GLN A N 1
ATOM 588 C CA . GLN A 1 75 ? -2.616 -0.129 14.010 1.00 97.94 75 GLN A CA 1
ATOM 589 C C . GLN A 1 75 ? -1.634 -1.301 14.111 1.00 97.94 75 GLN A C 1
ATOM 591 O O . GLN A 1 75 ? -1.331 -1.798 15.199 1.00 97.94 75 GLN A O 1
ATOM 596 N N . GLY A 1 76 ? -1.094 -1.710 12.969 1.00 97.81 76 GLY A N 1
ATOM 597 C CA . GLY A 1 76 ? -0.093 -2.762 12.901 1.00 97.81 76 GLY A CA 1
ATOM 598 C C . GLY A 1 76 ? 0.124 -3.285 11.492 1.00 97.81 76 GLY A C 1
ATOM 599 O O . GLY A 1 76 ? -0.541 -2.882 10.536 1.00 97.81 76 GLY A O 1
ATOM 600 N N . ALA A 1 77 ? 1.067 -4.216 11.386 1.00 98.25 77 ALA A N 1
ATOM 601 C CA . ALA A 1 77 ? 1.348 -4.884 10.132 1.00 98.25 77 ALA A CA 1
ATOM 602 C C . ALA A 1 77 ? 0.174 -5.777 9.702 1.00 98.25 77 ALA A C 1
ATOM 604 O O . ALA A 1 77 ? -0.421 -6.494 10.518 1.00 98.25 77 ALA A O 1
ATOM 605 N N . ILE A 1 78 ? -0.111 -5.764 8.406 1.00 98.56 78 ILE A N 1
ATOM 606 C CA . ILE A 1 78 ? -1.092 -6.620 7.749 1.00 98.56 78 ILE A CA 1
ATOM 607 C C . ILE A 1 78 ? -0.415 -7.425 6.648 1.00 98.56 78 ILE A C 1
ATOM 609 O O . ILE A 1 78 ? 0.564 -6.993 6.043 1.00 98.56 78 ILE A O 1
ATOM 613 N N . LYS A 1 79 ? -0.949 -8.611 6.383 1.00 98.25 79 LYS A N 1
ATOM 614 C CA . LYS A 1 79 ? -0.506 -9.488 5.312 1.00 98.25 79 LYS A CA 1
ATOM 615 C C . LYS A 1 79 ? -1.672 -9.718 4.369 1.00 98.25 79 LYS A C 1
ATOM 617 O O . LYS A 1 79 ? -2.657 -10.353 4.744 1.00 98.25 79 LYS A O 1
ATOM 622 N N . ILE A 1 80 ? -1.558 -9.204 3.155 1.00 98.12 80 ILE A N 1
ATOM 623 C CA . ILE A 1 80 ? -2.632 -9.240 2.164 1.00 98.12 80 ILE A CA 1
ATOM 624 C C . ILE A 1 80 ? -2.160 -9.925 0.887 1.00 98.12 80 ILE A C 1
ATOM 626 O O . ILE A 1 80 ? -0.960 -10.044 0.635 1.00 98.12 80 ILE A O 1
ATOM 630 N N . LYS A 1 81 ? -3.101 -10.449 0.112 1.00 97.75 81 LYS A N 1
ATOM 631 C CA . LYS A 1 81 ? -2.825 -10.993 -1.215 1.00 97.75 81 LYS A CA 1
ATOM 632 C C . LYS A 1 81 ? -2.893 -9.884 -2.248 1.00 97.75 81 LYS A C 1
ATOM 634 O O . LYS A 1 81 ? -3.507 -8.846 -2.015 1.00 97.75 81 LYS A O 1
ATOM 639 N N . GLU A 1 82 ? -2.285 -10.150 -3.394 1.00 96.38 82 GLU A N 1
ATOM 640 C CA . GLU A 1 82 ? -2.424 -9.304 -4.574 1.00 96.38 82 GLU A CA 1
ATOM 641 C C . GLU A 1 82 ? -3.899 -8.992 -4.866 1.00 96.38 82 GLU A C 1
ATOM 643 O O . GLU A 1 82 ? -4.757 -9.883 -4.856 1.00 96.38 82 GLU A O 1
ATOM 648 N N . PHE A 1 83 ? -4.178 -7.719 -5.114 1.00 96.69 83 PHE A N 1
ATOM 649 C CA . PHE A 1 83 ? -5.469 -7.213 -5.553 1.00 96.69 83 PHE A CA 1
ATOM 650 C C . PHE A 1 83 ? -5.229 -5.914 -6.317 1.00 96.69 83 PHE A C 1
ATOM 652 O O . PHE A 1 83 ? -4.257 -5.208 -6.045 1.00 96.69 83 PHE A O 1
ATOM 659 N N . PHE A 1 84 ? -6.124 -5.573 -7.237 1.00 96.44 84 PHE A N 1
ATOM 660 C CA . PHE A 1 84 ? -6.080 -4.279 -7.900 1.00 96.44 84 PHE A CA 1
ATOM 661 C C . PHE A 1 84 ? -7.488 -3.829 -8.286 1.00 96.44 84 PHE A C 1
ATOM 663 O O . PHE A 1 84 ? -8.300 -4.619 -8.768 1.00 96.44 84 PHE A O 1
ATOM 670 N N . LEU A 1 85 ? -7.792 -2.562 -8.020 1.00 96.38 85 LEU A N 1
ATOM 671 C CA . LEU A 1 85 ? -9.061 -1.912 -8.318 1.00 96.38 85 LEU A CA 1
ATOM 672 C C . LEU A 1 85 ? -8.815 -0.829 -9.370 1.00 96.38 85 LEU A C 1
ATOM 674 O O . LEU A 1 85 ? -8.618 0.337 -9.024 1.00 96.38 85 LEU A O 1
ATOM 678 N N . ASP A 1 86 ? -8.856 -1.200 -10.653 1.00 91.00 86 ASP A N 1
ATOM 679 C CA . ASP A 1 86 ? -8.530 -0.299 -11.774 1.00 91.00 86 ASP A CA 1
ATOM 680 C C . ASP A 1 86 ? -9.286 1.036 -11.706 1.00 91.00 86 ASP A C 1
ATOM 682 O O . ASP A 1 86 ? -8.700 2.106 -11.835 1.00 91.00 86 ASP A O 1
ATOM 686 N N . GLY A 1 87 ? -10.590 0.995 -11.408 1.00 92.38 87 GLY A N 1
ATOM 687 C CA . GLY A 1 87 ? -11.441 2.191 -11.327 1.00 92.38 87 GLY A CA 1
ATOM 688 C C . GLY A 1 87 ? -11.153 3.124 -10.140 1.00 92.38 87 GLY A C 1
ATOM 689 O O . GLY A 1 87 ? -11.829 4.145 -9.986 1.00 92.38 87 GLY A O 1
ATOM 690 N N . ARG A 1 88 ? -10.208 2.756 -9.272 1.00 92.00 88 ARG A N 1
ATOM 691 C CA . ARG A 1 88 ? -9.780 3.531 -8.101 1.00 92.00 88 ARG A CA 1
ATOM 692 C C . ARG A 1 88 ? -8.278 3.743 -8.022 1.00 92.00 88 ARG A C 1
ATOM 694 O O . ARG A 1 88 ? -7.863 4.529 -7.180 1.00 92.00 88 ARG A O 1
ATOM 701 N N . TYR A 1 89 ? -7.498 3.082 -8.877 1.00 94.06 89 TYR A N 1
ATOM 702 C CA . TYR A 1 89 ? -6.039 3.091 -8.810 1.00 94.06 89 TYR A CA 1
ATOM 703 C C . TYR A 1 89 ? -5.562 2.769 -7.380 1.00 94.06 89 TYR A C 1
ATOM 705 O O . TYR A 1 89 ? -4.882 3.551 -6.716 1.00 94.06 89 TYR A O 1
ATOM 713 N N . VAL A 1 90 ? -6.047 1.629 -6.873 1.00 97.38 90 VAL A N 1
ATOM 714 C CA . VAL A 1 90 ? -5.723 1.091 -5.548 1.00 97.38 90 VAL A CA 1
ATOM 715 C C . VAL A 1 90 ? -5.375 -0.381 -5.689 1.00 97.38 90 VAL A C 1
ATOM 717 O O . VAL A 1 90 ? -6.175 -1.145 -6.230 1.00 97.38 90 VAL A O 1
ATOM 720 N N . GLY A 1 91 ? -4.227 -0.803 -5.171 1.00 97.62 91 GLY A N 1
ATOM 721 C CA . GLY A 1 91 ? -3.851 -2.209 -5.212 1.00 97.62 91 GLY A CA 1
ATOM 722 C C . GLY A 1 91 ? -2.380 -2.477 -4.964 1.00 97.62 91 GLY A C 1
ATOM 723 O O . GLY A 1 91 ? -1.654 -1.641 -4.437 1.00 97.62 91 GLY A O 1
ATOM 724 N N . LEU A 1 92 ? -1.956 -3.674 -5.343 1.00 97.69 92 LEU A N 1
ATOM 725 C CA . LEU A 1 92 ? -0.584 -4.148 -5.256 1.00 97.69 92 LEU A CA 1
ATOM 726 C C . LEU A 1 92 ? -0.109 -4.579 -6.638 1.00 97.69 92 LEU A C 1
ATOM 728 O O . LEU A 1 92 ? -0.864 -5.221 -7.365 1.00 97.69 92 LEU A O 1
ATOM 732 N N . LYS A 1 93 ? 1.142 -4.263 -6.966 1.00 96.50 93 LYS A N 1
ATOM 733 C CA . LYS A 1 93 ? 1.835 -4.781 -8.147 1.00 96.50 93 LYS A CA 1
ATOM 734 C C . LYS A 1 93 ? 3.225 -5.259 -7.757 1.00 96.50 93 LYS A C 1
ATOM 736 O O . LYS A 1 93 ? 3.841 -4.738 -6.829 1.00 96.50 93 LYS A O 1
ATOM 741 N N . ASP A 1 94 ? 3.735 -6.245 -8.482 1.00 97.06 94 ASP A N 1
ATOM 742 C CA . ASP A 1 94 ? 5.097 -6.739 -8.268 1.00 97.06 94 ASP A CA 1
ATOM 743 C C . ASP A 1 94 ? 6.169 -5.733 -8.688 1.00 97.06 94 ASP A C 1
ATOM 745 O O . ASP A 1 94 ? 7.251 -5.723 -8.103 1.00 97.06 94 ASP A O 1
ATOM 749 N N . MET A 1 95 ? 5.869 -4.894 -9.676 1.00 96.31 95 MET A N 1
ATOM 750 C CA . MET A 1 95 ? 6.742 -3.829 -10.157 1.00 96.31 95 MET A CA 1
ATOM 751 C C . MET A 1 95 ? 5.919 -2.734 -10.860 1.00 96.31 95 MET A C 1
ATOM 753 O O . MET A 1 95 ? 4.740 -2.967 -11.150 1.00 96.31 95 MET A O 1
ATOM 757 N N . PRO A 1 96 ? 6.516 -1.560 -11.121 1.00 95.88 96 PRO A N 1
ATOM 758 C CA . PRO A 1 96 ? 5.922 -0.498 -11.930 1.00 95.88 96 PRO A CA 1
ATOM 759 C C . PRO A 1 96 ? 5.565 -0.942 -13.360 1.00 95.88 96 PRO A C 1
ATOM 761 O O . PRO A 1 96 ? 6.217 -1.817 -13.933 1.00 95.88 96 PRO A O 1
ATOM 764 N N . ASP A 1 97 ? 4.522 -0.343 -13.943 1.00 93.69 97 ASP A N 1
ATOM 765 C CA . ASP A 1 97 ? 4.014 -0.732 -15.272 1.00 93.69 97 ASP A CA 1
ATOM 766 C C . ASP A 1 97 ? 5.005 -0.422 -16.402 1.00 93.69 97 ASP A C 1
ATOM 768 O O . ASP A 1 97 ? 5.042 -1.137 -17.404 1.00 93.69 97 ASP A O 1
ATOM 772 N N . ASP A 1 98 ? 5.817 0.623 -16.253 1.00 93.44 98 ASP A N 1
ATOM 773 C CA . ASP A 1 98 ? 6.883 0.979 -17.189 1.00 93.44 98 ASP A CA 1
ATOM 774 C C . ASP A 1 98 ? 7.981 -0.091 -17.211 1.00 93.44 98 ASP A C 1
ATOM 776 O O . ASP A 1 98 ? 8.411 -0.501 -18.287 1.00 93.44 98 ASP A O 1
ATOM 780 N N . TYR A 1 99 ? 8.341 -0.655 -16.054 1.00 95.75 99 TYR A N 1
ATOM 781 C CA . TYR A 1 99 ? 9.286 -1.775 -15.980 1.00 95.75 99 TYR A CA 1
ATOM 782 C C . TYR A 1 99 ? 8.722 -3.031 -16.647 1.00 95.75 99 TYR A C 1
ATOM 784 O O . TYR A 1 99 ? 9.437 -3.711 -17.387 1.00 95.75 99 TYR A O 1
ATOM 792 N N . VAL A 1 100 ? 7.439 -3.342 -16.420 1.00 95.19 100 VAL A N 1
ATOM 793 C CA . VAL A 1 100 ? 6.771 -4.460 -17.111 1.00 95.19 100 VAL A CA 1
ATOM 794 C C . VAL A 1 100 ? 6.786 -4.225 -18.620 1.00 95.19 100 VAL A C 1
ATOM 796 O O . VAL A 1 100 ? 7.215 -5.098 -19.373 1.00 95.19 100 VAL A O 1
ATOM 799 N N . THR A 1 101 ? 6.385 -3.031 -19.057 1.00 93.94 101 THR A N 1
ATOM 800 C CA . THR A 1 101 ? 6.307 -2.666 -20.476 1.00 93.94 101 THR A CA 1
ATOM 801 C C . THR A 1 101 ? 7.674 -2.756 -21.149 1.00 93.94 101 THR A C 1
ATOM 803 O O . THR A 1 101 ? 7.777 -3.323 -22.237 1.00 93.94 101 THR A O 1
ATOM 806 N N . PHE A 1 102 ? 8.730 -2.268 -20.496 1.00 95.19 102 PHE A N 1
ATOM 807 C CA . PHE A 1 102 ? 10.106 -2.392 -20.968 1.00 95.19 102 PHE A CA 1
ATOM 808 C C . PHE A 1 102 ? 10.519 -3.859 -21.147 1.00 95.19 102 PHE A C 1
ATOM 810 O O . PHE A 1 102 ? 11.009 -4.241 -22.210 1.00 95.19 102 PHE A O 1
ATOM 817 N N . LEU A 1 103 ? 10.275 -4.707 -20.140 1.00 95.00 103 LEU A N 1
ATOM 818 C CA . LEU A 1 103 ? 10.629 -6.131 -20.186 1.00 95.00 103 LEU A CA 1
ATOM 819 C C . LEU A 1 103 ? 9.862 -6.909 -21.261 1.00 95.00 103 LEU A C 1
ATOM 821 O O . LEU A 1 103 ? 10.401 -7.859 -21.830 1.00 95.00 103 LEU A O 1
ATOM 825 N N . GLU A 1 104 ? 8.618 -6.529 -21.545 1.00 94.88 104 GLU A N 1
ATOM 826 C CA . GLU A 1 104 ? 7.798 -7.150 -22.590 1.00 94.88 104 GLU A CA 1
ATOM 827 C C . GLU A 1 104 ? 8.191 -6.701 -24.006 1.00 94.88 104 GLU A C 1
ATOM 829 O O . GLU A 1 104 ? 7.898 -7.407 -24.973 1.00 94.88 104 GLU A O 1
ATOM 834 N N . ASN A 1 105 ? 8.886 -5.566 -24.138 1.00 93.56 105 ASN A N 1
ATOM 835 C CA . ASN A 1 105 ? 9.174 -4.918 -25.417 1.00 93.56 105 ASN A CA 1
ATOM 836 C C . ASN A 1 105 ? 10.670 -4.664 -25.658 1.00 93.56 105 ASN A C 1
ATOM 838 O O . ASN A 1 105 ? 10.996 -3.771 -26.428 1.00 93.56 105 ASN A O 1
ATOM 842 N N . LEU A 1 106 ? 11.583 -5.440 -25.061 1.00 89.56 106 LEU A N 1
ATOM 843 C CA . LEU A 1 106 ? 13.042 -5.201 -25.111 1.00 89.56 106 LEU A CA 1
ATOM 844 C C . LEU A 1 106 ? 13.619 -4.935 -26.517 1.00 89.56 106 LEU A C 1
ATOM 846 O O . LEU A 1 106 ? 14.554 -4.150 -26.660 1.00 89.56 106 LEU A O 1
ATOM 850 N N . ASP A 1 107 ? 13.057 -5.572 -27.547 1.00 88.81 107 ASP A N 1
ATOM 851 C CA . ASP A 1 107 ? 13.482 -5.431 -28.947 1.00 88.81 107 ASP A CA 1
ATOM 852 C C . ASP A 1 107 ? 12.700 -4.348 -29.725 1.00 88.81 107 ASP A C 1
ATOM 854 O O . ASP A 1 107 ? 12.865 -4.208 -30.937 1.00 88.81 107 ASP A O 1
ATOM 858 N N . SER A 1 108 ? 11.809 -3.605 -29.064 1.00 90.94 108 SER A N 1
ATOM 859 C CA . SER A 1 108 ? 10.979 -2.573 -29.686 1.00 90.94 108 SER A CA 1
ATOM 860 C C . SER A 1 108 ? 11.788 -1.315 -29.972 1.00 90.94 108 SER A C 1
ATOM 862 O O . SER A 1 108 ? 12.501 -0.798 -29.109 1.00 90.94 108 SER A O 1
ATOM 864 N N . ASP A 1 109 ? 11.607 -0.773 -31.175 1.00 88.19 109 ASP A N 1
ATOM 865 C CA . ASP A 1 109 ? 12.136 0.532 -31.581 1.00 88.19 109 ASP A CA 1
ATOM 866 C C . ASP A 1 109 ? 11.428 1.710 -30.880 1.00 88.19 109 ASP A C 1
ATOM 868 O O . ASP A 1 109 ? 11.856 2.852 -31.035 1.00 88.19 109 ASP A O 1
ATOM 872 N N . GLU A 1 110 ? 10.350 1.451 -30.129 1.00 88.12 110 GLU A N 1
ATOM 873 C CA . GLU A 1 110 ? 9.630 2.463 -29.342 1.00 88.12 110 GLU A CA 1
ATOM 874 C C . GLU A 1 110 ? 10.298 2.769 -27.994 1.00 88.12 110 GLU A C 1
ATOM 876 O O . GLU A 1 110 ? 10.027 3.825 -27.430 1.00 88.12 110 GLU A O 1
ATOM 881 N N . ILE A 1 111 ? 11.173 1.883 -27.503 1.00 87.38 111 ILE A N 1
ATOM 882 C CA . ILE A 1 111 ? 11.953 2.119 -26.283 1.00 87.38 111 ILE A CA 1
ATOM 883 C C . ILE A 1 111 ? 13.130 3.024 -26.628 1.00 87.38 111 ILE A C 1
ATOM 885 O O . ILE A 1 111 ? 13.934 2.700 -27.515 1.00 87.38 111 ILE A O 1
ATOM 889 N N . ASP A 1 112 ? 13.246 4.142 -25.919 1.00 89.62 112 ASP A N 1
ATOM 890 C CA . ASP A 1 112 ? 14.318 5.094 -26.178 1.00 89.62 112 ASP A CA 1
ATOM 891 C C . ASP A 1 112 ? 15.681 4.628 -25.625 1.00 89.62 112 ASP A C 1
ATOM 893 O O . ASP A 1 112 ? 15.803 3.655 -24.878 1.00 89.62 112 ASP A O 1
ATOM 897 N N . GLU A 1 113 ? 16.759 5.285 -26.062 1.00 88.88 113 GLU A N 1
ATOM 898 C CA . GLU A 1 113 ? 18.123 4.903 -25.676 1.00 88.88 113 GLU A CA 1
ATOM 899 C C . GLU A 1 113 ? 18.384 5.083 -24.172 1.00 88.88 113 GLU A C 1
ATOM 901 O O . GLU A 1 113 ? 19.125 4.288 -23.598 1.00 88.88 113 GLU A O 1
ATOM 906 N N . ASN A 1 114 ? 17.734 6.056 -23.521 1.00 89.88 114 ASN A N 1
ATOM 907 C CA . ASN A 1 114 ? 17.880 6.264 -22.083 1.00 89.88 114 ASN A CA 1
ATOM 908 C C . ASN A 1 114 ? 17.186 5.136 -21.314 1.00 89.88 114 ASN A C 1
ATOM 910 O O . ASN A 1 114 ? 17.785 4.555 -20.417 1.00 89.88 114 ASN A O 1
ATOM 914 N N . GLU A 1 115 ? 15.951 4.784 -21.674 1.00 89.56 115 GLU A N 1
ATOM 915 C CA . GLU A 1 115 ? 15.221 3.675 -21.045 1.00 89.56 115 GLU A CA 1
ATOM 916 C C . GLU A 1 115 ? 16.011 2.360 -21.146 1.00 89.56 115 GLU A C 1
ATOM 918 O O . GLU A 1 115 ? 16.109 1.615 -20.171 1.00 89.56 115 GLU A O 1
ATOM 923 N N . ARG A 1 116 ? 16.662 2.101 -22.290 1.00 90.25 116 ARG A N 1
ATOM 924 C CA . ARG A 1 116 ? 17.546 0.933 -22.477 1.00 90.25 116 ARG A CA 1
ATOM 925 C C . ARG A 1 116 ? 18.799 0.956 -21.606 1.00 90.25 116 ARG A C 1
ATOM 927 O O . ARG A 1 116 ? 19.297 -0.118 -21.270 1.00 90.25 116 ARG A O 1
ATOM 934 N N . GLU A 1 117 ? 19.323 2.135 -21.286 1.00 93.75 117 GLU A N 1
ATOM 935 C CA . GLU A 1 117 ? 20.491 2.292 -20.418 1.00 93.75 117 GLU A CA 1
ATOM 936 C C . GLU A 1 117 ? 20.111 2.144 -18.936 1.00 93.75 117 GLU A C 1
ATOM 938 O O . GLU A 1 117 ? 20.791 1.426 -18.207 1.00 93.75 117 GLU A O 1
ATOM 943 N N . TYR A 1 118 ? 19.011 2.766 -18.500 1.00 93.00 118 TYR A N 1
ATOM 944 C CA . TYR A 1 118 ? 18.668 2.890 -17.078 1.00 93.00 118 TYR A CA 1
ATOM 945 C C . TYR A 1 118 ? 17.815 1.741 -16.529 1.00 93.00 118 TYR A C 1
ATOM 947 O O . TYR A 1 118 ? 18.109 1.209 -15.456 1.00 93.00 118 TYR A O 1
ATOM 955 N N . TYR A 1 119 ? 16.772 1.317 -17.249 1.00 95.25 119 TYR A N 1
ATOM 956 C CA . TYR A 1 119 ? 15.811 0.352 -16.706 1.00 95.25 119 TYR A CA 1
ATOM 957 C C . TYR A 1 119 ? 16.399 -1.013 -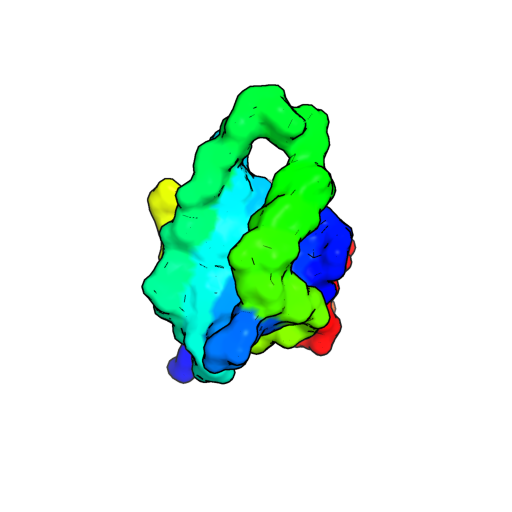16.334 1.00 95.25 119 TYR A C 1
ATOM 959 O O . TYR A 1 119 ? 15.946 -1.572 -15.335 1.00 95.25 119 TYR A O 1
ATOM 967 N N . PRO A 1 120 ? 17.398 -1.583 -17.037 1.00 95.81 120 PRO A N 1
ATOM 968 C CA . PRO A 1 120 ? 17.994 -2.844 -16.605 1.00 95.81 120 PRO A CA 1
ATOM 969 C C . PRO A 1 120 ? 18.563 -2.795 -15.180 1.00 95.81 120 PRO A C 1
ATOM 971 O O . PRO A 1 120 ? 18.279 -3.701 -14.393 1.00 95.81 120 PRO A O 1
ATOM 974 N N . GLU A 1 121 ? 19.314 -1.742 -14.842 1.00 96.19 121 GLU A N 1
ATOM 975 C CA . GLU A 1 121 ? 19.923 -1.576 -13.515 1.00 96.19 121 GLU A CA 1
ATOM 976 C C . GLU A 1 121 ? 18.857 -1.308 -12.443 1.00 96.19 121 GLU A C 1
ATOM 978 O O . GLU A 1 121 ? 18.878 -1.926 -11.375 1.00 96.19 121 GLU A O 1
ATOM 983 N N . ASP A 1 122 ? 17.868 -0.461 -12.741 1.00 95.81 122 ASP A N 1
ATOM 984 C CA . ASP A 1 122 ? 16.774 -0.157 -11.813 1.00 95.81 122 ASP A CA 1
ATOM 985 C C . ASP A 1 122 ? 15.890 -1.383 -11.533 1.00 95.81 122 ASP A C 1
ATOM 987 O O . ASP A 1 122 ? 15.501 -1.634 -10.389 1.00 95.81 122 ASP A O 1
ATOM 991 N N . ILE A 1 123 ? 15.608 -2.200 -12.554 1.00 97.38 123 ILE A N 1
ATOM 992 C CA . ILE A 1 123 ? 14.849 -3.451 -12.420 1.00 97.38 123 ILE A CA 1
ATOM 993 C C . ILE A 1 123 ? 15.638 -4.495 -11.624 1.00 97.38 123 ILE A C 1
ATOM 995 O O . ILE A 1 123 ? 15.046 -5.254 -10.847 1.00 97.38 123 ILE A O 1
ATOM 999 N N . GLU A 1 124 ? 16.953 -4.588 -11.829 1.00 97.38 124 GLU A N 1
ATOM 1000 C CA . GLU A 1 124 ? 17.816 -5.466 -11.035 1.00 97.38 124 GLU A CA 1
ATOM 1001 C C . GLU A 1 124 ? 17.796 -5.033 -9.567 1.00 97.38 124 GLU A C 1
ATOM 1003 O O . GLU A 1 124 ? 17.429 -5.835 -8.705 1.00 97.38 124 GLU A O 1
ATOM 1008 N N . SER A 1 125 ? 18.032 -3.748 -9.301 1.00 96.25 125 SER A N 1
ATOM 1009 C CA . SER A 1 125 ? 17.948 -3.156 -7.964 1.00 96.25 125 SER A CA 1
ATOM 1010 C C . SER A 1 125 ? 16.584 -3.397 -7.305 1.00 96.25 125 SER A C 1
ATOM 1012 O O . SER A 1 125 ? 16.520 -3.810 -6.144 1.00 96.25 125 SER A O 1
ATOM 1014 N N . TRP A 1 126 ? 15.476 -3.233 -8.037 1.00 97.31 126 TRP A N 1
ATOM 1015 C CA . TRP A 1 126 ? 14.122 -3.508 -7.542 1.00 97.31 126 TRP A CA 1
ATOM 1016 C C . TRP A 1 126 ? 13.975 -4.947 -7.031 1.00 97.31 126 TRP A C 1
ATOM 1018 O O . TRP A 1 126 ? 13.443 -5.190 -5.943 1.00 97.31 126 TRP A O 1
ATOM 1028 N N . LYS A 1 127 ? 14.477 -5.917 -7.805 1.00 96.81 127 LYS A N 1
ATOM 1029 C CA . LYS A 1 127 ? 14.428 -7.344 -7.457 1.00 96.81 127 LYS A CA 1
ATOM 1030 C C . LYS A 1 127 ? 15.360 -7.678 -6.297 1.00 96.81 127 LYS A C 1
ATOM 1032 O O . LYS A 1 127 ? 14.955 -8.418 -5.401 1.00 96.81 127 LYS A O 1
ATOM 1037 N N . GLU A 1 128 ? 16.580 -7.145 -6.299 1.00 97.00 128 GLU A N 1
ATOM 1038 C CA . GLU A 1 128 ? 17.576 -7.372 -5.245 1.00 97.00 128 GLU A CA 1
ATOM 1039 C C . GLU A 1 128 ? 17.104 -6.854 -3.885 1.00 97.00 128 GLU A C 1
ATOM 1041 O O . GLU A 1 128 ? 17.281 -7.525 -2.867 1.00 97.00 128 GLU A O 1
ATOM 1046 N N . ASN A 1 129 ? 16.436 -5.699 -3.873 1.00 95.75 129 ASN A N 1
ATOM 1047 C CA . ASN A 1 129 ? 15.882 -5.093 -2.664 1.00 95.75 129 ASN A CA 1
ATOM 1048 C C . ASN A 1 129 ? 14.507 -5.668 -2.270 1.00 95.75 129 ASN A C 1
ATOM 1050 O O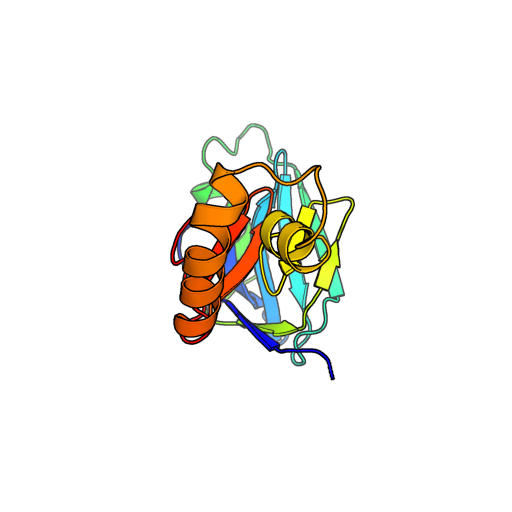 . ASN A 1 129 ? 13.918 -5.223 -1.287 1.00 95.75 129 ASN A O 1
ATOM 1054 N N . ASN A 1 130 ? 14.004 -6.681 -2.991 1.00 97.06 130 ASN A N 1
ATOM 1055 C CA . ASN A 1 130 ? 12.699 -7.307 -2.759 1.00 97.06 130 ASN A CA 1
ATOM 1056 C C . ASN A 1 130 ? 11.558 -6.273 -2.703 1.00 97.06 130 ASN A C 1
ATOM 1058 O O . ASN A 1 130 ? 10.702 -6.338 -1.821 1.00 97.06 130 ASN A O 1
ATOM 1062 N N . LEU A 1 131 ? 11.565 -5.294 -3.608 1.00 98.00 131 LEU A N 1
ATOM 1063 C CA . LEU A 1 131 ? 10.550 -4.247 -3.632 1.00 98.00 131 LEU A CA 1
ATOM 1064 C C . LEU A 1 131 ? 9.246 -4.738 -4.271 1.00 98.00 131 LEU A C 1
ATOM 1066 O O . LEU A 1 131 ? 9.217 -5.673 -5.076 1.00 98.00 131 LEU A O 1
ATOM 1070 N N . PHE A 1 132 ? 8.152 -4.084 -3.902 1.00 98.12 132 PHE A N 1
ATOM 1071 C CA . PHE A 1 132 ? 6.872 -4.183 -4.590 1.00 98.12 132 PHE A CA 1
ATOM 1072 C C . PHE A 1 132 ? 6.170 -2.825 -4.572 1.00 98.12 132 PHE A C 1
ATOM 1074 O O . PHE A 1 132 ? 6.540 -1.931 -3.815 1.00 98.12 132 PHE A O 1
ATOM 1081 N N . LEU A 1 133 ? 5.148 -2.668 -5.405 1.00 97.81 133 LEU A N 1
ATOM 1082 C CA . LEU A 1 133 ? 4.394 -1.432 -5.506 1.00 97.81 133 LEU A CA 1
ATOM 1083 C C . LEU A 1 133 ? 3.074 -1.565 -4.748 1.00 97.81 133 LEU A C 1
ATOM 1085 O O . LEU A 1 133 ? 2.262 -2.442 -5.049 1.00 97.81 133 LEU A O 1
ATOM 1089 N N . PHE A 1 134 ? 2.838 -0.681 -3.786 1.00 98.19 134 PHE A N 1
ATOM 1090 C CA . PHE A 1 134 ? 1.498 -0.416 -3.283 1.00 98.19 134 PHE A CA 1
ATOM 1091 C C . PHE A 1 134 ? 0.975 0.843 -3.959 1.00 98.19 134 PHE A C 1
ATOM 1093 O O . PHE A 1 134 ? 1.655 1.859 -3.995 1.00 98.19 134 PHE A O 1
ATOM 1100 N N . VAL A 1 135 ? -0.224 0.774 -4.518 1.00 97.44 135 VAL A N 1
ATOM 1101 C CA . VAL A 1 135 ? -0.861 1.890 -5.208 1.00 97.44 135 VAL A CA 1
ATOM 1102 C C . VAL A 1 135 ? -2.021 2.370 -4.347 1.00 97.44 135 VAL A C 1
ATOM 1104 O O . VAL A 1 135 ? -2.918 1.593 -4.014 1.00 97.44 135 VAL A O 1
ATOM 1107 N N . TRP A 1 136 ? -1.996 3.644 -3.970 1.00 96.50 136 TRP A N 1
ATOM 1108 C CA . TRP A 1 136 ? -3.036 4.300 -3.179 1.00 96.50 136 TRP A CA 1
ATOM 1109 C C . TRP A 1 136 ? -3.177 5.758 -3.625 1.00 96.50 136 TRP A C 1
ATOM 1111 O O . TRP A 1 136 ? -2.599 6.662 -3.018 1.00 96.50 136 TRP A O 1
ATOM 1121 N N . ALA A 1 137 ? -3.853 5.966 -4.766 1.00 91.69 137 ALA A N 1
ATOM 1122 C CA . ALA A 1 137 ? -3.869 7.200 -5.580 1.00 91.69 137 ALA A CA 1
ATOM 1123 C C . ALA A 1 137 ? -2.505 7.677 -6.117 1.00 91.69 137 ALA A C 1
ATOM 1125 O O . ALA A 1 137 ? -2.462 8.400 -7.110 1.00 91.69 137 ALA A O 1
ATOM 1126 N N . LYS A 1 138 ? -1.412 7.256 -5.490 1.00 93.50 138 LYS A N 1
ATOM 1127 C CA . LYS A 1 138 ? -0.039 7.362 -5.962 1.00 93.50 138 LYS A CA 1
ATOM 1128 C C . LYS A 1 138 ? 0.693 6.048 -5.725 1.00 93.50 138 LYS A C 1
ATOM 1130 O O . LYS A 1 138 ? 0.169 5.139 -5.077 1.00 93.50 138 LYS A O 1
ATOM 1135 N N . ASP A 1 139 ? 1.900 6.001 -6.243 1.00 96.19 139 ASP A N 1
ATOM 1136 C CA . ASP A 1 139 ? 2.765 4.842 -6.248 1.00 96.19 139 ASP A CA 1
ATOM 1137 C C . ASP A 1 139 ? 3.661 4.873 -5.002 1.00 96.19 139 ASP A C 1
ATOM 1139 O O . ASP A 1 139 ? 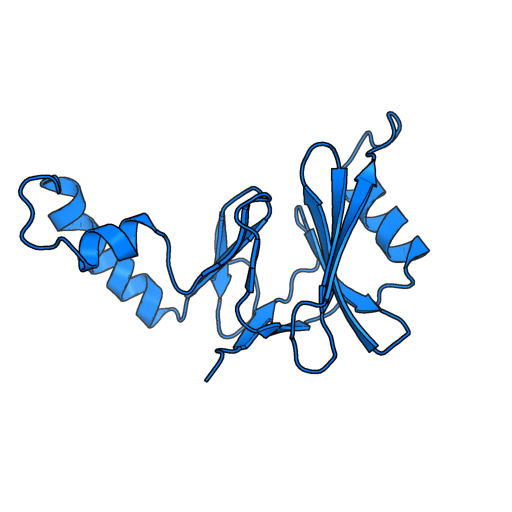4.278 5.885 -4.690 1.00 96.19 139 ASP A O 1
ATOM 1143 N N . TYR A 1 140 ? 3.693 3.774 -4.251 1.00 97.44 140 TYR A N 1
ATOM 1144 C CA . TYR A 1 140 ? 4.514 3.616 -3.053 1.00 97.44 140 TYR A CA 1
ATOM 1145 C C . TYR A 1 140 ? 5.391 2.396 -3.216 1.00 97.44 140 TYR A C 1
ATOM 1147 O O . TYR A 1 140 ? 4.896 1.279 -3.387 1.00 97.44 140 TYR A O 1
ATOM 1155 N N . TRP A 1 141 ? 6.695 2.602 -3.147 1.00 97.12 141 TRP A N 1
ATOM 1156 C CA . TRP A 1 141 ? 7.655 1.522 -3.257 1.00 97.12 141 TRP A CA 1
ATOM 1157 C C . TRP A 1 141 ? 7.832 0.940 -1.868 1.00 97.12 141 TRP A C 1
ATOM 1159 O O . TRP A 1 141 ? 8.265 1.620 -0.939 1.00 97.12 141 TRP A O 1
ATOM 1169 N N . MET A 1 142 ? 7.446 -0.314 -1.714 1.00 98.19 142 MET A N 1
ATOM 1170 C CA . MET A 1 142 ? 7.373 -0.990 -0.432 1.00 98.19 142 MET A CA 1
ATOM 1171 C C . MET A 1 142 ? 8.493 -2.016 -0.326 1.00 98.19 142 MET A C 1
ATOM 1173 O O . MET A 1 142 ? 8.731 -2.786 -1.257 1.00 98.19 142 MET A O 1
ATOM 1177 N N . ASP A 1 143 ? 9.147 -2.071 0.829 1.00 97.88 143 ASP A N 1
ATOM 1178 C CA . ASP A 1 143 ? 10.107 -3.128 1.138 1.00 97.88 143 ASP A CA 1
ATOM 1179 C C . ASP A 1 143 ? 9.356 -4.444 1.413 1.00 97.88 143 ASP A C 1
ATOM 1181 O O . ASP A 1 143 ? 8.535 -4.538 2.327 1.00 97.88 143 ASP A O 1
ATOM 1185 N N . GLY A 1 144 ? 9.625 -5.489 0.629 1.00 96.94 144 GLY A N 1
ATOM 1186 C CA . GLY A 1 144 ? 8.953 -6.786 0.742 1.00 96.94 144 GLY A CA 1
ATOM 1187 C C . GLY A 1 144 ? 9.277 -7.580 2.009 1.00 96.94 144 GLY A C 1
ATOM 1188 O O . GLY A 1 144 ? 8.575 -8.547 2.313 1.00 96.94 144 GLY A O 1
ATOM 1189 N N . ASN A 1 145 ? 10.316 -7.202 2.757 1.00 96.56 145 ASN A N 1
ATOM 1190 C CA . ASN A 1 145 ? 10.710 -7.844 4.009 1.00 96.56 145 ASN A CA 1
ATOM 1191 C C . ASN A 1 145 ? 10.073 -7.167 5.229 1.00 96.56 145 ASN A C 1
ATOM 1193 O O . ASN A 1 145 ? 9.676 -7.863 6.166 1.00 96.56 145 ASN A O 1
ATOM 1197 N N . THR A 1 146 ? 9.984 -5.834 5.239 1.00 97.44 146 THR A N 1
ATOM 1198 C CA . THR A 1 146 ? 9.476 -5.053 6.384 1.00 97.44 146 THR A CA 1
ATOM 1199 C C . THR A 1 146 ? 8.036 -4.574 6.199 1.00 97.44 146 THR A C 1
ATOM 1201 O O . THR A 1 146 ? 7.328 -4.361 7.187 1.00 97.44 146 THR A O 1
ATOM 1204 N N . GLY A 1 147 ? 7.586 -4.442 4.950 1.00 97.25 147 GLY A N 1
ATOM 1205 C CA . GLY A 1 147 ? 6.312 -3.837 4.574 1.00 97.25 147 GLY A CA 1
ATOM 1206 C C . GLY A 1 147 ? 6.254 -2.325 4.782 1.00 97.25 147 GLY A C 1
ATOM 1207 O O . GLY A 1 147 ? 5.160 -1.759 4.799 1.00 97.25 147 GLY A O 1
ATOM 1208 N N . GLU A 1 148 ? 7.398 -1.680 5.001 1.00 97.69 148 GLU A N 1
ATOM 1209 C CA . GLU A 1 148 ? 7.511 -0.232 5.176 1.00 97.69 148 GLU A CA 1
ATOM 1210 C C . GLU A 1 148 ? 7.699 0.462 3.819 1.00 97.69 148 GLU A C 1
ATOM 1212 O O . GLU A 1 148 ? 8.129 -0.154 2.841 1.00 97.69 148 GLU A O 1
ATOM 1217 N N . ILE A 1 149 ? 7.365 1.752 3.762 1.00 96.88 149 ILE A N 1
ATOM 1218 C CA . ILE A 1 149 ? 7.597 2.579 2.574 1.00 96.88 149 ILE A CA 1
ATOM 1219 C C . ILE A 1 149 ? 9.106 2.818 2.442 1.00 96.88 149 ILE A C 1
ATOM 1221 O O . ILE A 1 149 ? 9.741 3.334 3.362 1.00 96.88 149 ILE A O 1
ATOM 1225 N N . ASN A 1 150 ? 9.663 2.456 1.291 1.00 94.56 150 ASN A N 1
ATOM 1226 C CA . ASN A 1 150 ? 11.040 2.733 0.897 1.00 94.56 150 ASN A CA 1
ATOM 1227 C C . ASN A 1 150 ? 11.145 4.100 0.194 1.00 94.56 150 ASN A C 1
ATOM 1229 O O . ASN A 1 150 ? 12.003 4.912 0.542 1.00 94.56 150 ASN A O 1
ATOM 1233 N N . SER A 1 151 ? 10.229 4.374 -0.739 1.00 91.44 151 SER A N 1
ATOM 1234 C CA . SER A 1 151 ? 10.112 5.640 -1.474 1.00 91.44 151 SER A CA 1
ATOM 1235 C C . SER A 1 151 ? 8.688 5.841 -2.019 1.00 91.44 151 SER A C 1
ATOM 1237 O O . SER A 1 151 ? 7.842 4.947 -1.926 1.00 91.44 151 SER A O 1
ATOM 1239 N N . THR A 1 152 ? 8.408 7.038 -2.542 1.00 85.50 152 THR A N 1
ATOM 1240 C CA . THR A 1 152 ? 7.126 7.449 -3.147 1.00 85.50 152 THR A CA 1
ATOM 1241 C C . THR A 1 152 ? 7.355 8.266 -4.399 1.00 85.50 152 THR A C 1
ATOM 1243 O O . THR A 1 152 ? 8.384 8.982 -4.395 1.00 85.50 152 THR A O 1
#

Foldseek 3Di:
DFDKFKAAAPDDQWFWFAFPVRWIWIWGDQPPWTKIFTAGLAQETDDIDTHGPPPPCPDGVVVSVVVCVVRVTDTGMDMHTFDADVVRQFTKFQDDPLLVVCVVQVVDPPQDPVCNVPSVVVVVVCVVQSWIWGTRVHTFIARRVNNYTPDD

Radius of gyration: 17.04 Å; chains: 1; bounding box: 37×40×48 Å

Secondary structure (DSSP, 8-state):
---EEEE--SSSSEEEEE-TTS-EEEEEEETTEEEEEEE-TT--EEEEEEEE--TT--SHHHHHHHHHHHTT-EE--EEEE--EEGGGTEEEESS-HHHHHHHH-TT-TTS-HHHHHHHHHHHHHHHHTTEEEEEESEEEEEETTT--EEE-